Protein AF-A0A1J3H5X9-F1 (afdb_monomer_lite)

InterPro domains:
  IPR028005 N-acetyltransferase ESCO, zinc-finger [PF13878] (3-31)

Radius of gyration: 17.1 Å; chains: 1; bounding box: 38×29×45 Å

Structure (mmCIF, N/CA/C/O backbone):
data_AF-A0A1J3H5X9-F1
#
_entry.id   AF-A0A1J3H5X9-F1
#
loop_
_atom_site.group_PDB
_atom_site.id
_atom_site.type_symbol
_atom_site.label_atom_id
_atom_site.label_alt_id
_atom_site.label_comp_id
_atom_site.label_asym_id
_atom_site.label_entity_id
_atom_site.label_seq_id
_atom_site.pdbx_PDB_ins_code
_atom_site.Cartn_x
_atom_site.Cartn_y
_atom_site.Cartn_z
_atom_site.occupancy
_atom_site.B_iso_or_equiv
_atom_site.auth_seq_id
_atom_site.auth_comp_id
_atom_site.auth_asym_id
_atom_site.auth_atom_id
_atom_site.pdbx_PDB_model_num
ATOM 1 N N . ASP A 1 1 ? 17.678 -1.579 -28.192 1.00 49.09 1 ASP A N 1
ATOM 2 C CA . ASP A 1 1 ? 17.521 -2.958 -27.709 1.00 49.09 1 ASP A CA 1
ATOM 3 C C . ASP A 1 1 ? 16.814 -2.873 -26.363 1.00 49.09 1 ASP A C 1
ATOM 5 O O . ASP A 1 1 ? 17.455 -2.645 -25.348 1.00 49.09 1 ASP A O 1
ATOM 9 N N . PHE A 1 2 ? 15.478 -2.835 -26.375 1.00 59.38 2 PHE A N 1
ATOM 10 C CA . PHE A 1 2 ? 14.665 -2.592 -25.175 1.00 59.38 2 PHE A CA 1
ATOM 11 C C . PHE A 1 2 ? 14.440 -3.912 -24.436 1.00 59.38 2 PHE A C 1
ATOM 13 O O . PHE A 1 2 ? 13.320 -4.414 -24.347 1.00 59.38 2 PHE A O 1
ATOM 20 N N . LEU A 1 3 ? 15.527 -4.528 -23.971 1.00 80.06 3 LEU A N 1
ATOM 21 C CA . LEU A 1 3 ? 15.431 -5.722 -23.141 1.00 80.06 3 LEU A CA 1
ATOM 22 C C . LEU A 1 3 ? 14.899 -5.303 -21.770 1.00 80.06 3 LEU A C 1
ATOM 24 O O . LEU A 1 3 ? 15.653 -4.832 -20.917 1.00 80.06 3 LEU A O 1
ATOM 28 N N . LEU A 1 4 ? 13.589 -5.468 -21.582 1.00 85.56 4 LEU A N 1
ATOM 29 C CA . LEU A 1 4 ? 12.954 -5.366 -20.274 1.00 85.56 4 LEU A CA 1
ATOM 30 C C . LEU A 1 4 ? 13.665 -6.316 -19.302 1.00 85.56 4 LEU A C 1
ATOM 32 O O . LEU A 1 4 ? 13.828 -7.505 -19.587 1.00 85.56 4 LEU A O 1
ATOM 36 N N . ARG A 1 5 ? 14.089 -5.792 -18.154 1.00 88.88 5 ARG A N 1
ATOM 37 C CA . ARG A 1 5 ? 14.651 -6.556 -17.042 1.00 88.88 5 ARG A CA 1
ATOM 38 C C . ARG A 1 5 ? 13.644 -6.647 -15.919 1.00 88.88 5 ARG A C 1
ATOM 40 O O . ARG A 1 5 ? 13.003 -5.664 -15.576 1.00 88.88 5 ARG A O 1
ATOM 47 N N . GLU A 1 6 ? 13.550 -7.828 -15.334 1.00 89.31 6 GLU A N 1
ATOM 48 C CA . GLU A 1 6 ? 12.746 -8.070 -14.145 1.00 89.31 6 GLU A CA 1
ATOM 49 C C . GLU A 1 6 ? 13.587 -7.825 -12.889 1.00 89.31 6 GLU A C 1
ATOM 51 O O . GLU A 1 6 ? 14.717 -8.310 -12.778 1.00 89.31 6 GLU A O 1
ATOM 56 N N . CYS A 1 7 ? 13.053 -7.050 -11.951 1.00 88.50 7 CYS A N 1
ATOM 57 C CA . CYS A 1 7 ? 13.677 -6.839 -10.656 1.00 88.50 7 CYS A CA 1
ATOM 58 C C . CYS A 1 7 ? 13.506 -8.088 -9.781 1.00 88.50 7 CYS A C 1
ATOM 60 O O . CYS A 1 7 ? 12.385 -8.508 -9.513 1.00 88.50 7 CYS A O 1
ATOM 62 N N . ALA A 1 8 ? 14.605 -8.658 -9.286 1.00 86.31 8 ALA A N 1
ATOM 63 C CA . ALA A 1 8 ? 14.571 -9.889 -8.490 1.00 86.31 8 ALA A CA 1
ATOM 64 C C . ALA A 1 8 ? 13.889 -9.733 -7.116 1.00 86.31 8 ALA A C 1
ATOM 66 O O . ALA A 1 8 ? 13.492 -10.726 -6.513 1.00 86.31 8 ALA A O 1
ATOM 67 N N . GLU A 1 9 ? 13.776 -8.504 -6.610 1.00 84.38 9 GLU A N 1
ATOM 68 C CA . GLU A 1 9 ? 13.211 -8.220 -5.285 1.00 84.38 9 GLU A CA 1
ATOM 69 C C . GLU A 1 9 ? 11.720 -7.866 -5.347 1.00 84.38 9 GLU A C 1
ATOM 71 O O . GLU A 1 9 ? 10.944 -8.339 -4.521 1.00 84.38 9 GLU A O 1
ATOM 76 N N . CYS A 1 10 ? 11.308 -7.051 -6.328 1.00 84.62 10 CYS A N 1
ATOM 77 C CA . CYS A 1 10 ? 9.922 -6.587 -6.452 1.00 84.62 10 CYS A CA 1
ATOM 78 C C . CYS A 1 10 ? 9.161 -7.156 -7.661 1.00 84.62 10 CYS A C 1
ATOM 80 O O . CYS A 1 10 ? 7.994 -6.829 -7.840 1.00 84.62 10 CYS A O 1
ATOM 82 N N . GLY A 1 11 ? 9.799 -7.970 -8.509 1.00 83.12 11 GLY A N 1
ATOM 83 C CA . GLY A 1 11 ? 9.169 -8.661 -9.644 1.00 83.12 11 GLY A CA 1
ATOM 84 C C . GLY A 1 11 ? 8.767 -7.772 -10.829 1.00 83.12 11 GLY A C 1
ATOM 85 O O . GLY A 1 11 ? 8.341 -8.283 -11.863 1.00 83.12 11 GLY A O 1
ATOM 86 N N . VAL A 1 12 ? 8.905 -6.447 -10.721 1.00 84.88 12 VAL A N 1
ATOM 87 C CA . VAL A 1 12 ? 8.525 -5.514 -11.792 1.00 84.88 12 VAL A CA 1
ATOM 88 C C . VAL A 1 12 ? 9.518 -5.562 -12.946 1.00 84.88 12 VAL A C 1
ATOM 90 O O . VAL A 1 12 ? 10.735 -5.565 -12.742 1.00 84.88 12 VAL A O 1
ATOM 93 N N . LYS A 1 13 ? 8.985 -5.556 -14.172 1.00 88.69 13 LYS A N 1
ATOM 94 C CA . LYS A 1 13 ? 9.759 -5.417 -15.406 1.00 88.69 13 LYS A CA 1
ATOM 95 C C . LYS A 1 13 ? 9.912 -3.948 -15.774 1.00 88.69 13 LYS A C 1
ATOM 97 O O . LYS A 1 13 ? 8.922 -3.230 -15.801 1.00 88.69 13 LYS A O 1
ATOM 102 N N . TYR A 1 14 ? 11.133 -3.536 -16.084 1.00 89.25 14 TYR A N 1
ATOM 103 C CA . TYR A 1 14 ? 11.465 -2.174 -16.501 1.00 89.25 14 TYR A CA 1
ATOM 104 C C . TYR A 1 14 ? 12.569 -2.189 -17.569 1.00 89.25 14 TYR A C 1
ATOM 106 O O . TYR A 1 14 ? 13.270 -3.188 -17.722 1.00 89.25 14 TYR A O 1
ATOM 114 N N . ALA A 1 15 ? 12.735 -1.109 -18.322 1.00 92.38 15 ALA A N 1
ATOM 115 C CA . ALA A 1 15 ? 13.753 -0.885 -19.335 1.00 92.38 15 ALA A CA 1
ATOM 116 C C . ALA A 1 15 ? 14.954 -0.149 -18.713 1.00 92.38 15 ALA A C 1
ATOM 118 O O . ALA A 1 15 ? 14.886 1.057 -18.473 1.00 92.38 15 ALA A O 1
ATOM 119 N N . PRO A 1 16 ? 16.081 -0.835 -18.451 1.00 87.88 16 PRO A N 1
ATOM 120 C CA . PRO A 1 16 ? 17.274 -0.171 -17.937 1.00 87.88 16 PRO A CA 1
ATOM 121 C C . PRO A 1 16 ? 17.816 0.834 -18.957 1.00 87.88 16 PRO A C 1
ATOM 123 O O . PRO A 1 16 ? 17.908 0.521 -20.147 1.00 87.88 16 PRO A O 1
ATOM 126 N N . GLY A 1 17 ? 18.215 2.013 -18.487 1.00 88.00 17 GLY A N 1
ATOM 127 C CA . GLY A 1 17 ? 18.656 3.127 -19.328 1.00 88.00 17 GLY A CA 1
ATOM 128 C C . GLY A 1 17 ? 17.536 4.024 -19.867 1.00 88.00 17 GLY A C 1
ATOM 129 O 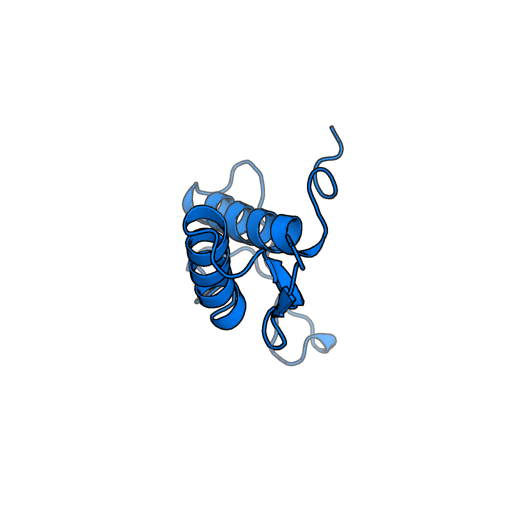O . GLY A 1 17 ? 17.847 5.049 -20.472 1.00 88.00 17 GLY A O 1
ATOM 130 N N . ASP A 1 18 ? 16.261 3.690 -19.640 1.00 91.50 18 ASP A N 1
ATOM 131 C CA . ASP A 1 18 ? 15.160 4.647 -19.769 1.00 91.50 18 ASP A CA 1
ATOM 132 C C . ASP A 1 18 ? 14.965 5.365 -18.427 1.00 91.50 18 ASP A C 1
ATOM 134 O O . ASP A 1 18 ? 14.547 4.760 -17.440 1.00 91.50 18 ASP A O 1
ATOM 138 N N . GLU A 1 19 ? 15.283 6.662 -18.370 1.00 91.88 19 GLU A N 1
ATOM 139 C CA . GLU A 1 19 ? 15.222 7.433 -17.119 1.00 91.88 19 GLU A CA 1
ATOM 140 C C . GLU A 1 19 ? 13.816 7.456 -16.498 1.00 91.88 19 GLU A C 1
ATOM 142 O O . GLU A 1 19 ? 13.672 7.479 -15.271 1.00 91.88 19 GLU A O 1
ATOM 147 N N . SER A 1 20 ? 12.767 7.464 -17.328 1.00 90.56 20 SER A N 1
ATOM 148 C CA . SER A 1 20 ? 11.383 7.492 -16.853 1.00 90.56 20 SER A CA 1
ATOM 149 C C . SER A 1 20 ? 11.016 6.164 -16.202 1.00 90.56 20 SER A C 1
ATOM 151 O O . SER A 1 20 ? 10.410 6.139 -15.121 1.00 90.56 20 SER A O 1
ATOM 153 N N . ASP A 1 21 ? 11.405 5.061 -16.832 1.00 89.56 21 ASP A N 1
ATOM 154 C CA . ASP A 1 21 ? 11.096 3.727 -16.340 1.00 89.56 21 ASP A CA 1
ATOM 155 C C . ASP A 1 21 ? 11.948 3.359 -15.118 1.00 89.56 21 ASP A C 1
ATOM 157 O O . ASP A 1 21 ? 11.431 2.850 -14.125 1.00 89.56 21 ASP A O 1
ATOM 161 N N . GLU A 1 22 ? 13.230 3.739 -15.097 1.00 90.88 22 GLU A N 1
ATOM 162 C CA . GLU A 1 22 ? 14.094 3.565 -13.923 1.00 90.88 22 GLU A CA 1
ATOM 163 C C . GLU A 1 22 ? 13.566 4.326 -12.701 1.00 90.88 22 GLU A C 1
ATOM 165 O O . GLU A 1 22 ? 13.536 3.788 -11.588 1.00 90.88 22 GLU A O 1
ATOM 170 N N . LYS A 1 23 ? 13.096 5.562 -12.893 1.00 91.31 23 LYS A N 1
ATOM 171 C CA . LYS A 1 23 ? 12.491 6.365 -11.822 1.00 91.31 23 LYS A CA 1
ATOM 172 C C . LYS A 1 23 ? 11.182 5.760 -11.312 1.00 91.31 23 LYS A C 1
ATOM 174 O O . LYS A 1 23 ? 10.909 5.800 -10.104 1.00 91.31 23 LYS A O 1
ATOM 179 N N . SER A 1 24 ? 10.383 5.205 -12.217 1.00 87.56 24 SER A N 1
ATOM 180 C CA . SER A 1 24 ? 9.133 4.518 -11.885 1.00 87.56 24 SER A CA 1
ATOM 181 C C . SER A 1 24 ? 9.418 3.244 -11.090 1.00 87.56 24 SER A C 1
ATOM 183 O O . SER A 1 24 ? 8.882 3.078 -9.991 1.00 87.56 24 SER A O 1
ATOM 185 N N . HIS A 1 25 ? 10.364 2.424 -11.559 1.00 89.62 25 HIS A N 1
ATOM 186 C CA . HIS A 1 25 ? 10.853 1.239 -10.860 1.00 89.62 25 HIS A CA 1
ATOM 187 C C . HIS A 1 25 ? 11.380 1.573 -9.459 1.00 89.62 25 HIS A C 1
ATOM 189 O O . HIS A 1 25 ? 10.938 0.953 -8.498 1.00 89.62 25 HIS A O 1
ATOM 195 N N . GLN A 1 26 ? 12.255 2.573 -9.295 1.00 88.69 26 GLN A N 1
ATOM 196 C CA . GLN A 1 26 ? 12.788 2.948 -7.975 1.00 88.69 26 GLN A CA 1
ATOM 197 C C . GLN A 1 26 ? 11.687 3.370 -6.997 1.00 88.69 26 GLN A C 1
ATOM 199 O O . GLN A 1 26 ? 11.704 2.991 -5.822 1.00 88.69 26 GLN A O 1
ATOM 204 N N . SER A 1 27 ? 10.720 4.153 -7.480 1.00 85.50 27 SER A N 1
ATOM 205 C CA . SER A 1 27 ? 9.597 4.621 -6.665 1.00 85.50 27 SER A CA 1
ATOM 206 C C . SER A 1 27 ? 8.711 3.457 -6.223 1.00 85.50 27 SER A C 1
ATOM 208 O O . SER A 1 27 ? 8.353 3.369 -5.046 1.00 85.50 27 SER A O 1
ATOM 210 N N . PHE A 1 28 ? 8.395 2.543 -7.144 1.00 84.06 28 PHE A N 1
ATOM 211 C CA . PHE A 1 28 ? 7.631 1.338 -6.839 1.00 84.06 28 PHE A CA 1
ATOM 212 C C . PHE A 1 28 ? 8.391 0.419 -5.887 1.00 84.06 28 PHE A C 1
ATOM 214 O O . PHE A 1 28 ? 7.859 0.064 -4.843 1.00 84.06 28 PHE A O 1
ATOM 221 N N . HIS A 1 29 ? 9.646 0.098 -6.197 1.00 87.38 29 HIS A N 1
ATOM 222 C CA . HIS A 1 29 ? 10.491 -0.794 -5.413 1.00 87.38 29 HIS A CA 1
ATOM 223 C C . HIS A 1 29 ? 10.574 -0.341 -3.951 1.00 87.38 29 HIS A C 1
ATOM 225 O O . HIS A 1 29 ? 10.367 -1.137 -3.037 1.00 87.38 29 HIS A O 1
ATOM 231 N N . LYS A 1 30 ? 10.775 0.963 -3.712 1.00 83.62 30 LYS A N 1
ATOM 232 C CA . LYS A 1 30 ? 10.753 1.517 -2.355 1.00 83.62 30 LYS A CA 1
ATOM 233 C C . LYS A 1 30 ? 9.411 1.269 -1.660 1.00 83.62 30 LYS A C 1
ATOM 235 O O . LYS A 1 30 ? 9.412 0.855 -0.507 1.00 83.62 30 LYS A O 1
ATOM 240 N N . ASN A 1 31 ? 8.287 1.528 -2.323 1.00 77.06 31 ASN A N 1
ATOM 241 C CA . ASN A 1 31 ? 6.962 1.363 -1.718 1.00 77.06 31 ASN A CA 1
ATOM 242 C C . ASN A 1 31 ? 6.613 -0.113 -1.481 1.00 77.06 31 ASN A C 1
ATOM 244 O O . ASN A 1 31 ? 6.109 -0.452 -0.415 1.00 77.06 31 ASN A O 1
ATOM 248 N N . TYR A 1 32 ? 6.930 -0.981 -2.439 1.00 79.56 32 TYR A N 1
ATOM 249 C CA . TYR A 1 32 ? 6.704 -2.421 -2.372 1.00 79.56 32 TYR A CA 1
ATOM 250 C C . TYR A 1 32 ? 7.478 -3.050 -1.210 1.00 79.56 32 TYR A C 1
ATOM 252 O O . TYR A 1 32 ? 6.893 -3.714 -0.359 1.00 79.56 32 TYR A O 1
ATOM 260 N N . MET A 1 33 ? 8.775 -2.743 -1.089 1.00 80.75 33 MET A N 1
ATOM 261 C CA . MET A 1 33 ? 9.617 -3.317 -0.035 1.00 80.75 33 MET A CA 1
ATOM 262 C C . MET A 1 33 ? 9.244 -2.862 1.380 1.00 80.75 33 MET A C 1
ATOM 264 O O . MET A 1 33 ? 9.471 -3.594 2.341 1.00 80.75 33 MET A O 1
ATOM 268 N N . HIS A 1 34 ? 8.668 -1.666 1.534 1.00 80.62 34 HIS A N 1
ATOM 269 C CA . HIS A 1 34 ? 8.174 -1.198 2.834 1.00 80.62 34 HIS A CA 1
ATOM 270 C C . HIS A 1 34 ? 6.773 -1.734 3.169 1.00 80.62 34 HIS A C 1
ATOM 272 O O . HIS A 1 34 ? 6.333 -1.605 4.316 1.00 80.62 34 HIS A O 1
ATOM 278 N N . GLY A 1 35 ? 6.075 -2.323 2.192 1.00 83.44 35 GLY A N 1
ATOM 279 C CA . GLY A 1 35 ? 4.677 -2.706 2.308 1.00 83.44 35 GLY A CA 1
ATOM 280 C C . GLY A 1 35 ? 3.777 -1.514 2.639 1.00 83.44 35 GLY A C 1
ATOM 281 O O . GLY A 1 35 ? 4.122 -0.347 2.437 1.00 83.44 35 GLY A O 1
ATOM 282 N N . ILE A 1 36 ? 2.598 -1.808 3.183 1.00 87.00 36 ILE A N 1
ATOM 283 C CA . ILE A 1 36 ? 1.638 -0.782 3.598 1.00 87.00 36 ILE A CA 1
ATOM 284 C C . ILE A 1 36 ? 1.693 -0.663 5.116 1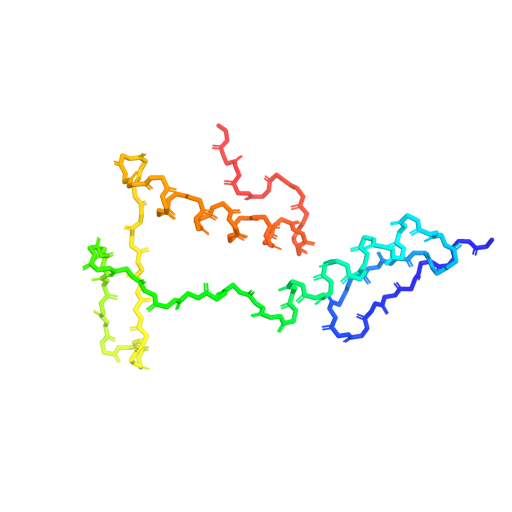.00 87.00 36 ILE A C 1
ATOM 286 O O . ILE A 1 36 ? 1.068 -1.459 5.824 1.00 87.00 36 ILE A O 1
ATOM 290 N N . PRO A 1 37 ? 2.419 0.329 5.662 1.00 88.50 37 PRO A N 1
ATOM 291 C CA . PRO A 1 37 ? 2.496 0.495 7.099 1.00 88.50 37 PRO A CA 1
ATOM 292 C C . PRO A 1 37 ? 1.108 0.820 7.654 1.00 88.50 37 PRO A C 1
ATOM 294 O O . PRO A 1 37 ? 0.453 1.791 7.254 1.00 88.50 37 PRO A O 1
ATOM 297 N N . PHE A 1 38 ? 0.674 0.013 8.618 1.00 91.50 38 PHE A N 1
ATOM 298 C CA . PHE A 1 38 ? -0.606 0.173 9.289 1.00 91.50 38 PHE A CA 1
ATOM 299 C C . PHE A 1 38 ? -0.438 -0.008 10.798 1.00 91.50 38 PHE A C 1
ATOM 301 O O . PHE A 1 38 ? -0.304 -1.116 11.307 1.00 91.50 38 PHE A O 1
ATOM 308 N N . LYS A 1 39 ? -0.435 1.116 11.524 1.00 90.00 39 LYS A N 1
ATOM 309 C CA . LYS A 1 39 ? -0.305 1.136 12.992 1.00 90.00 39 LYS A CA 1
ATOM 310 C C . LYS A 1 39 ? -1.636 0.894 13.721 1.00 90.00 39 LYS A C 1
ATOM 312 O O . LYS A 1 39 ? -1.633 0.755 14.939 1.00 90.00 39 LYS A O 1
ATOM 317 N N . GLY A 1 40 ? -2.752 0.829 12.990 1.00 91.31 40 GLY A N 1
ATOM 318 C CA . GLY A 1 40 ? -4.108 0.797 13.543 1.00 91.31 40 GLY A CA 1
ATOM 319 C C . GLY A 1 40 ? -4.737 2.182 13.693 1.00 91.31 40 GLY A C 1
ATOM 320 O O . GLY A 1 40 ? -4.057 3.207 13.586 1.00 91.31 40 GLY A O 1
ATOM 321 N N . TRP A 1 41 ? -6.044 2.201 13.956 1.00 93.69 41 TRP A N 1
ATOM 322 C CA . TRP A 1 41 ? -6.799 3.420 14.264 1.00 93.69 41 TRP A CA 1
ATOM 323 C C . TRP A 1 41 ? -7.456 3.328 15.638 1.00 93.69 41 TRP A C 1
ATOM 325 O O . TRP A 1 41 ? -7.798 2.244 16.095 1.00 93.69 41 TRP A O 1
ATOM 335 N N . GLN A 1 42 ? -7.677 4.478 16.284 1.00 87.31 42 GLN A N 1
ATOM 336 C CA . GLN A 1 42 ? -8.367 4.519 17.580 1.00 87.31 42 GLN A CA 1
ATOM 337 C C . GLN A 1 42 ? -9.822 4.030 17.485 1.00 87.31 42 GLN A C 1
ATOM 339 O O . GLN A 1 42 ? -10.293 3.361 18.393 1.00 87.31 42 GLN A O 1
ATOM 344 N N . ASN A 1 43 ? -10.509 4.324 16.376 1.00 87.75 43 ASN A N 1
ATOM 345 C CA . ASN A 1 43 ? -11.901 3.931 16.127 1.00 87.75 43 ASN A CA 1
ATOM 346 C C . ASN A 1 43 ? -11.993 2.908 14.985 1.00 87.75 43 ASN A C 1
ATOM 348 O O . ASN A 1 43 ? -12.794 3.058 14.061 1.00 87.75 43 ASN A O 1
ATOM 352 N N . GLU A 1 44 ? -11.117 1.902 14.987 1.00 91.94 44 GLU A N 1
ATOM 353 C CA . GLU A 1 44 ? -11.175 0.841 13.982 1.00 91.94 44 GLU A CA 1
ATOM 354 C C . GLU A 1 44 ? -12.326 -0.138 14.246 1.00 91.94 44 GLU A C 1
ATOM 356 O O . GLU A 1 44 ? -12.580 -0.560 15.374 1.00 91.94 44 GLU A O 1
ATOM 361 N N . ARG A 1 45 ? -12.999 -0.554 13.171 1.00 94.12 45 ARG A N 1
ATOM 362 C CA . ARG A 1 45 ? -13.989 -1.634 13.200 1.00 94.12 45 ARG A CA 1
ATOM 363 C C . ARG A 1 45 ? -13.271 -2.957 12.920 1.00 94.12 45 ARG A C 1
ATOM 365 O O . ARG A 1 45 ? -13.252 -3.422 11.781 1.00 94.12 45 ARG A O 1
ATOM 372 N N . ALA A 1 46 ? -12.609 -3.505 13.939 1.00 91.94 46 ALA A N 1
ATOM 373 C CA . ALA A 1 46 ? -11.771 -4.697 13.819 1.00 91.94 46 ALA A CA 1
ATOM 374 C C . ALA A 1 46 ? -12.450 -5.975 14.337 1.00 91.94 46 ALA A C 1
ATOM 376 O O . ALA A 1 46 ? -13.063 -5.992 15.401 1.00 91.94 46 ALA A O 1
ATOM 377 N N . PHE A 1 47 ? -12.263 -7.065 13.600 1.00 90.50 47 PHE A N 1
ATOM 378 C CA . PHE A 1 47 ? -12.688 -8.414 13.940 1.00 90.50 47 PHE A CA 1
ATOM 379 C C . PHE A 1 47 ? -11.459 -9.265 14.249 1.00 90.50 47 PHE A C 1
ATOM 381 O O . PHE A 1 47 ? -10.541 -9.382 13.432 1.00 90.50 47 PHE A O 1
ATOM 388 N N . THR A 1 48 ? -11.442 -9.872 15.431 1.00 88.81 48 THR A N 1
ATOM 389 C CA . THR A 1 48 ? -10.418 -10.834 15.842 1.00 88.81 48 THR A CA 1
ATOM 390 C C . THR A 1 48 ? -11.011 -12.238 15.843 1.00 88.81 48 THR A C 1
ATOM 392 O O . THR A 1 48 ? -12.195 -12.437 16.105 1.00 88.81 48 THR A O 1
ATOM 395 N N . SER A 1 49 ? -10.188 -13.232 15.520 1.00 85.75 49 SER A N 1
ATOM 396 C CA . SER A 1 49 ? -10.563 -14.645 15.583 1.00 85.75 49 SER A CA 1
ATOM 397 C C . SER A 1 49 ? -9.395 -15.439 16.161 1.00 85.75 49 SER A C 1
ATOM 399 O O . SER A 1 49 ? -8.246 -15.122 15.838 1.00 85.75 49 SER A O 1
ATOM 401 N N . PRO A 1 50 ? -9.641 -16.483 16.975 1.00 81.75 50 PRO A N 1
ATOM 402 C CA . PRO A 1 50 ? -8.584 -17.370 17.459 1.00 81.75 50 PRO A CA 1
ATOM 403 C C . PRO A 1 50 ? -7.733 -17.968 16.328 1.00 81.75 50 PRO A C 1
ATOM 405 O O . PRO A 1 50 ? -6.543 -18.197 16.515 1.00 81.75 50 PRO A O 1
ATOM 408 N N . LEU A 1 51 ? -8.319 -18.149 15.137 1.00 86.00 51 LEU A N 1
ATOM 409 C CA . LEU A 1 51 ? -7.630 -18.667 13.948 1.00 86.00 51 LEU A CA 1
ATOM 410 C C . LEU A 1 51 ? -6.634 -17.671 13.338 1.00 86.00 51 LEU A C 1
ATOM 412 O O . LEU A 1 51 ? -5.743 -18.065 12.594 1.00 86.00 51 LEU A O 1
ATOM 416 N N . LEU A 1 52 ? -6.777 -16.379 13.641 1.00 81.88 52 LEU A N 1
ATOM 417 C CA . LEU A 1 52 ? -5.964 -15.319 13.050 1.00 81.88 52 LEU A CA 1
ATOM 418 C C . LEU A 1 52 ? -4.626 -15.109 13.774 1.00 81.88 52 LEU A C 1
ATOM 420 O O . LEU A 1 52 ? -3.888 -14.216 13.384 1.00 81.88 52 LEU A O 1
ATOM 424 N N . ASN A 1 53 ? -4.276 -15.906 14.795 1.00 79.56 53 ASN A N 1
ATOM 425 C CA . ASN A 1 53 ? -2.960 -15.870 15.457 1.00 79.56 53 ASN A CA 1
ATOM 426 C C . ASN A 1 53 ? -2.472 -14.444 15.802 1.00 79.56 53 ASN A C 1
ATOM 428 O O . ASN A 1 53 ? -1.378 -14.044 15.416 1.00 79.56 53 ASN A O 1
ATOM 432 N N . LYS A 1 54 ? -3.281 -13.676 16.549 1.00 82.12 54 LYS A N 1
ATOM 433 C CA . LYS A 1 54 ? -3.052 -12.253 16.911 1.00 82.12 54 LYS A CA 1
ATOM 434 C C . LYS A 1 54 ? -3.213 -11.237 15.768 1.00 82.12 54 LYS A C 1
ATOM 436 O O . LYS A 1 54 ? -3.053 -10.042 16.011 1.00 82.12 54 LYS A O 1
ATOM 441 N N . ASN A 1 55 ? -3.595 -11.670 14.569 1.00 89.38 55 ASN A N 1
ATOM 442 C CA . ASN A 1 55 ? -4.020 -10.777 13.494 1.00 89.38 55 ASN A CA 1
ATOM 443 C C . ASN A 1 55 ? -5.494 -10.383 13.654 1.00 89.38 55 ASN A C 1
ATOM 445 O O . ASN A 1 55 ? -6.242 -10.948 14.459 1.00 89.38 55 ASN A O 1
ATOM 449 N N . ARG A 1 56 ? -5.914 -9.395 12.863 1.00 93.06 56 ARG A N 1
ATOM 450 C CA . ARG A 1 56 ? -7.289 -8.896 12.830 1.00 93.06 56 ARG A CA 1
ATOM 451 C C . ARG A 1 56 ? -7.680 -8.478 11.421 1.00 93.06 56 ARG A C 1
ATOM 453 O O . ARG A 1 56 ? -6.823 -8.079 10.638 1.00 93.06 56 ARG A O 1
ATOM 460 N N . VAL A 1 57 ? -8.973 -8.535 11.135 1.00 93.06 57 VAL A N 1
ATOM 461 C CA . VAL A 1 57 ? -9.569 -8.012 9.900 1.00 93.06 57 VAL A CA 1
ATOM 462 C C . VAL A 1 57 ? -10.247 -6.691 10.228 1.00 93.06 57 VAL A C 1
ATOM 464 O O . VAL A 1 57 ? -11.012 -6.625 11.184 1.00 93.06 57 VAL A O 1
ATOM 467 N N . VAL A 1 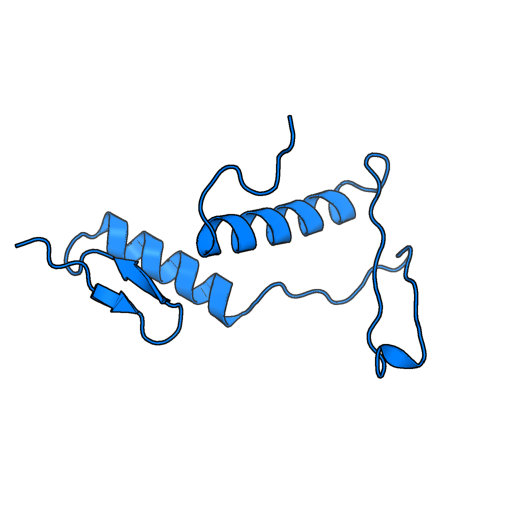58 ? -9.983 -5.639 9.459 1.00 94.50 58 VAL A N 1
ATOM 468 C CA . VAL A 1 58 ? -10.607 -4.323 9.661 1.00 94.50 58 VAL A CA 1
ATOM 469 C C . VAL A 1 58 ? -11.626 -4.075 8.554 1.00 94.50 58 VAL A C 1
ATOM 471 O O . VAL A 1 58 ? -11.287 -4.167 7.378 1.00 94.50 58 VAL A O 1
ATOM 474 N N . LEU A 1 59 ? -12.866 -3.752 8.926 1.00 94.50 59 LEU A N 1
ATOM 475 C CA . LEU A 1 59 ? -13.932 -3.407 7.985 1.00 94.50 59 LEU A CA 1
ATOM 476 C C . LEU A 1 59 ? -14.024 -1.892 7.815 1.00 94.50 59 LEU A C 1
ATOM 478 O O . LEU A 1 59 ? -14.328 -1.177 8.772 1.00 94.50 59 LEU A O 1
ATOM 482 N N . VAL A 1 60 ? -13.850 -1.427 6.582 1.00 94.94 60 VAL A N 1
ATOM 483 C CA . VAL A 1 60 ? -14.029 -0.026 6.186 1.00 94.94 60 VAL A CA 1
ATOM 484 C C . VAL A 1 60 ? -15.286 0.096 5.323 1.00 94.94 60 VAL A C 1
ATOM 486 O O . VAL A 1 60 ? -15.488 -0.700 4.411 1.00 94.94 60 VAL A O 1
ATOM 489 N N . LEU A 1 61 ? -16.134 1.077 5.626 1.00 93.88 61 LEU A N 1
ATOM 490 C CA . LEU A 1 61 ? -17.352 1.416 4.884 1.00 93.88 61 LEU A CA 1
ATOM 491 C C . LEU A 1 61 ? -17.187 2.758 4.159 1.00 93.88 61 LEU A C 1
ATOM 493 O O . LEU A 1 61 ? -16.370 3.593 4.546 1.00 93.88 61 LEU A O 1
ATOM 497 N N . GLU A 1 62 ? -18.017 3.011 3.147 1.00 91.88 62 GLU A N 1
ATOM 498 C CA . GLU A 1 62 ? -17.964 4.239 2.334 1.00 91.88 62 GLU A CA 1
ATOM 499 C C . GLU A 1 62 ? -18.167 5.532 3.137 1.00 91.88 62 GLU A C 1
ATOM 501 O O . GLU A 1 62 ? -17.637 6.584 2.773 1.00 91.88 62 GLU A O 1
ATOM 506 N N . ASN A 1 63 ? -18.896 5.443 4.252 1.00 93.12 63 ASN A N 1
ATOM 507 C CA . ASN A 1 63 ? -19.186 6.563 5.148 1.00 93.12 63 ASN A CA 1
ATOM 508 C C . ASN A 1 63 ? -18.140 6.737 6.263 1.00 93.12 63 ASN A C 1
ATOM 510 O O . ASN A 1 63 ? -18.279 7.637 7.092 1.00 93.12 63 ASN A O 1
ATOM 514 N N . ASP A 1 64 ? -17.110 5.884 6.318 1.00 93.56 64 ASP A N 1
ATOM 515 C CA . ASP A 1 64 ? -16.036 6.026 7.299 1.00 93.56 64 ASP A CA 1
ATOM 516 C C . ASP A 1 64 ? -15.134 7.234 6.965 1.00 93.56 64 ASP A C 1
ATOM 518 O O . ASP A 1 64 ? -15.205 7.850 5.896 1.00 93.56 64 ASP A O 1
ATOM 522 N N . SER A 1 65 ? -14.262 7.595 7.912 1.00 93.88 65 SER A N 1
ATOM 523 C CA . SER A 1 65 ? -13.410 8.780 7.789 1.00 93.88 65 SER A CA 1
ATOM 524 C C . SER A 1 65 ? -12.556 8.770 6.505 1.00 93.88 65 SER A C 1
ATOM 526 O O . SER A 1 65 ? -12.143 7.704 6.034 1.00 93.88 65 SER A O 1
ATOM 528 N N . PRO A 1 66 ? -12.196 9.948 5.954 1.00 93.88 66 PRO A N 1
ATOM 529 C CA . PRO A 1 66 ? -11.270 10.028 4.825 1.00 93.88 66 PRO A CA 1
ATOM 530 C C . PRO A 1 66 ? -9.952 9.288 5.081 1.00 93.88 66 PRO A C 1
ATOM 532 O O . PRO A 1 66 ? -9.437 8.639 4.182 1.00 93.88 66 PRO A O 1
ATOM 535 N N . ALA A 1 67 ? -9.443 9.304 6.318 1.00 92.31 67 ALA A N 1
ATOM 536 C CA . ALA A 1 67 ? -8.230 8.577 6.685 1.00 92.31 67 ALA A CA 1
ATOM 537 C C . ALA A 1 67 ? -8.369 7.054 6.501 1.00 92.31 67 ALA A C 1
ATOM 539 O O . ALA A 1 67 ? -7.424 6.407 6.049 1.00 92.31 67 ALA A O 1
ATOM 540 N N . HIS A 1 68 ? -9.540 6.486 6.812 1.00 93.94 68 HIS A N 1
ATOM 541 C CA . HIS A 1 68 ? -9.787 5.055 6.627 1.00 93.94 68 HIS A CA 1
ATOM 542 C C . HIS A 1 68 ? -9.862 4.696 5.143 1.00 93.94 68 HIS A C 1
ATOM 544 O O . HIS A 1 68 ? -9.192 3.769 4.692 1.00 93.94 68 HIS A O 1
ATOM 550 N N . ARG A 1 69 ? -10.624 5.478 4.372 1.00 94.31 69 ARG A N 1
ATOM 551 C CA . ARG A 1 69 ? -10.806 5.258 2.930 1.00 94.31 69 ARG A CA 1
ATOM 552 C C . ARG A 1 69 ? -9.504 5.444 2.151 1.00 94.31 69 ARG A C 1
ATOM 554 O O . ARG A 1 69 ? -9.177 4.619 1.308 1.00 94.31 69 ARG A O 1
ATOM 561 N N . ASN A 1 70 ? -8.701 6.450 2.496 1.00 93.94 70 ASN A N 1
ATOM 562 C CA . ASN A 1 70 ? -7.397 6.677 1.869 1.00 93.94 70 ASN A CA 1
ATOM 563 C C . ASN A 1 70 ? -6.441 5.495 2.073 1.00 93.94 70 ASN A C 1
ATOM 565 O O . ASN A 1 70 ? -5.730 5.123 1.146 1.00 93.94 70 ASN A O 1
ATOM 569 N N . LYS A 1 71 ? -6.454 4.857 3.251 1.00 94.44 71 LYS A N 1
ATOM 570 C CA . LYS A 1 71 ? -5.644 3.655 3.488 1.00 94.44 71 LYS A CA 1
ATOM 571 C C . LYS A 1 71 ? -6.103 2.477 2.625 1.00 94.44 71 LYS A C 1
ATOM 573 O O . LYS A 1 71 ? -5.256 1.740 2.139 1.00 94.44 71 LYS A O 1
ATOM 578 N N . VAL A 1 72 ? -7.410 2.319 2.394 1.00 93.38 72 VAL A N 1
ATOM 579 C CA . VAL A 1 72 ? -7.922 1.314 1.444 1.00 93.38 72 VAL A CA 1
ATOM 580 C C . VAL A 1 72 ? -7.424 1.619 0.031 1.00 93.38 72 VAL A C 1
ATOM 582 O O . VAL A 1 72 ? -6.923 0.717 -0.626 1.00 93.38 72 VAL A O 1
ATOM 585 N N . HIS A 1 73 ? -7.454 2.880 -0.411 1.00 91.31 73 HIS A N 1
ATOM 586 C CA . HIS A 1 73 ? -6.902 3.264 -1.716 1.00 91.31 73 HIS A CA 1
ATOM 587 C C . HIS A 1 73 ? -5.398 2.978 -1.855 1.00 91.31 73 HIS A C 1
ATOM 589 O O . HIS A 1 73 ? -4.962 2.576 -2.930 1.00 91.31 73 HIS A O 1
ATOM 595 N N . GLU A 1 74 ? -4.600 3.137 -0.793 1.00 90.56 74 GLU A N 1
ATOM 596 C CA . GLU A 1 74 ? -3.187 2.721 -0.802 1.00 90.56 74 GLU A CA 1
ATOM 597 C C . GLU A 1 74 ? -3.037 1.211 -1.046 1.00 90.56 74 GLU A C 1
ATOM 599 O O . GLU A 1 74 ? -2.176 0.807 -1.827 1.00 90.56 74 GLU A O 1
ATOM 604 N N . VAL A 1 75 ? -3.891 0.393 -0.415 1.00 90.12 75 VAL A N 1
ATOM 605 C CA . VAL A 1 75 ? -3.933 -1.066 -0.623 1.00 90.12 75 VAL A CA 1
ATOM 606 C C . VAL A 1 75 ? -4.307 -1.399 -2.055 1.00 90.12 75 VAL A C 1
ATOM 608 O O . VAL A 1 75 ? -3.559 -2.112 -2.714 1.00 90.12 75 VAL A O 1
ATOM 611 N N . VAL A 1 76 ? -5.400 -0.826 -2.556 1.00 88.50 76 VAL A N 1
ATOM 612 C CA . VAL A 1 76 ? -5.858 -1.010 -3.940 1.00 88.50 76 VAL A CA 1
ATOM 613 C C . VAL A 1 76 ? -4.741 -0.691 -4.933 1.00 88.50 76 VAL A C 1
ATOM 615 O O . VAL A 1 76 ? -4.420 -1.520 -5.775 1.00 88.50 76 VAL A O 1
ATOM 618 N N . LYS A 1 77 ? -4.078 0.458 -4.771 1.00 84.06 77 LYS A N 1
ATOM 619 C CA . LYS A 1 77 ? -3.029 0.916 -5.686 1.00 84.06 77 LYS A CA 1
ATOM 620 C C . LYS A 1 77 ? -1.804 -0.000 -5.719 1.00 84.06 77 LYS A C 1
ATOM 622 O O . LYS A 1 77 ? -1.231 -0.214 -6.783 1.00 84.06 77 LYS A O 1
ATOM 627 N N . MET A 1 78 ? -1.362 -0.511 -4.567 1.00 82.75 78 MET A N 1
ATOM 628 C CA . MET A 1 78 ? -0.255 -1.482 -4.525 1.00 82.75 78 MET A CA 1
ATOM 629 C C . MET A 1 78 ? -0.628 -2.755 -5.280 1.00 82.75 78 MET A C 1
ATOM 631 O O . MET A 1 78 ? 0.166 -3.320 -6.019 1.00 82.75 78 MET A O 1
ATOM 635 N N . MET A 1 79 ? -1.870 -3.163 -5.106 1.00 84.06 79 MET A N 1
ATOM 636 C CA . MET A 1 79 ? -2.373 -4.444 -5.541 1.00 84.06 79 MET A CA 1
ATOM 637 C C . MET A 1 79 ? -2.700 -4.387 -7.065 1.00 84.06 79 MET A C 1
ATOM 639 O O . MET A 1 79 ? -2.449 -5.351 -7.780 1.00 84.06 79 MET A O 1
ATOM 643 N N . GLU A 1 80 ? -3.080 -3.216 -7.606 1.00 82.56 80 GLU A N 1
ATOM 644 C CA . GLU A 1 80 ? -3.093 -2.883 -9.052 1.00 82.56 80 GLU A CA 1
ATOM 645 C C . GLU A 1 80 ? -1.710 -2.872 -9.693 1.00 82.56 80 GLU A C 1
ATOM 647 O O . GLU A 1 80 ? -1.540 -3.345 -10.813 1.00 82.56 80 GLU A O 1
ATOM 652 N N . ALA A 1 81 ? -0.694 -2.389 -8.987 1.00 75.62 81 ALA A N 1
ATOM 653 C CA . ALA A 1 81 ? 0.662 -2.441 -9.514 1.00 75.62 81 ALA A CA 1
ATOM 654 C C . ALA A 1 81 ? 1.209 -3.882 -9.610 1.00 75.62 81 ALA A C 1
ATOM 656 O O . ALA A 1 81 ? 2.051 -4.150 -10.464 1.00 75.62 81 ALA A O 1
ATOM 657 N N . GLU A 1 82 ? 0.726 -4.809 -8.776 1.00 73.56 82 GLU A N 1
ATOM 658 C CA . GLU A 1 82 ? 1.102 -6.230 -8.830 1.00 73.56 82 GLU A CA 1
ATOM 659 C C . GLU A 1 82 ? 0.294 -7.035 -9.858 1.00 73.56 82 GLU A C 1
ATOM 661 O O . GLU A 1 82 ? 0.856 -7.873 -10.565 1.00 73.56 82 GLU A O 1
ATOM 666 N N . LEU A 1 83 ? -1.022 -6.813 -9.928 1.00 77.38 83 LEU A N 1
ATOM 667 C CA . LEU A 1 83 ? -1.946 -7.658 -10.695 1.00 77.38 83 LEU A CA 1
ATOM 668 C C . LEU A 1 83 ? -2.375 -7.053 -12.044 1.00 77.38 83 LEU A C 1
ATOM 670 O O . LEU A 1 83 ? -2.944 -7.770 -12.867 1.00 77.38 83 LEU A O 1
ATOM 674 N N . GLY A 1 84 ? -2.085 -5.771 -12.293 1.00 70.69 84 GLY A N 1
ATOM 675 C CA . GLY A 1 84 ? -2.570 -5.000 -13.444 1.00 70.69 84 GLY A CA 1
ATOM 676 C C . GLY A 1 84 ? -3.738 -4.071 -13.088 1.00 70.69 84 GLY A C 1
ATOM 677 O O . GLY A 1 84 ? -4.195 -4.046 -11.952 1.00 70.69 84 GLY A O 1
ATOM 678 N N . GLU A 1 85 ? -4.226 -3.277 -14.043 1.00 64.50 85 GLU A N 1
ATOM 679 C CA . GLU A 1 85 ? -5.395 -2.398 -13.847 1.00 64.50 85 GLU A CA 1
ATOM 680 C C . GLU A 1 85 ? -6.726 -3.197 -13.905 1.00 64.50 85 GLU A C 1
ATOM 682 O O . GLU A 1 85 ? -6.758 -4.334 -14.373 1.00 64.50 85 GLU A O 1
ATOM 687 N N . ASP A 1 86 ? -7.828 -2.617 -13.410 1.00 61.19 86 ASP A N 1
ATOM 688 C CA . ASP A 1 86 ? -9.219 -3.122 -13.523 1.00 61.19 86 ASP A CA 1
ATOM 689 C C . ASP A 1 86 ? -9.623 -4.402 -12.754 1.00 61.19 86 ASP A C 1
ATOM 691 O O . ASP A 1 86 ? -10.746 -4.885 -12.902 1.00 61.19 86 ASP A O 1
ATOM 695 N N . TRP A 1 87 ? -8.791 -4.951 -11.869 1.00 61.78 87 TRP A N 1
ATOM 696 C CA . TRP A 1 87 ? -9.131 -6.188 -11.137 1.00 61.78 87 TRP A CA 1
ATOM 697 C C . TRP A 1 87 ? -9.988 -5.983 -9.869 1.00 61.78 87 TRP A C 1
ATOM 699 O O . TRP A 1 87 ? -10.612 -6.944 -9.417 1.00 61.78 87 TRP A O 1
ATOM 709 N N . ILE A 1 88 ? -10.063 -4.774 -9.285 1.00 57.97 88 ILE A N 1
ATOM 710 C CA . ILE A 1 88 ? -10.877 -4.525 -8.063 1.00 57.97 88 ILE A CA 1
ATOM 711 C C . ILE A 1 88 ? -12.229 -3.888 -8.357 1.00 57.97 88 ILE A C 1
ATOM 713 O O . ILE A 1 88 ? -13.169 -4.022 -7.572 1.00 57.97 88 ILE A O 1
ATOM 717 N N . ILE A 1 89 ? -12.360 -3.170 -9.464 1.00 50.81 89 ILE A N 1
ATOM 718 C CA . ILE A 1 89 ? -13.538 -2.341 -9.690 1.00 50.81 89 ILE A CA 1
ATOM 719 C C . ILE A 1 89 ? -14.559 -3.146 -10.494 1.00 50.81 89 ILE A C 1
ATOM 721 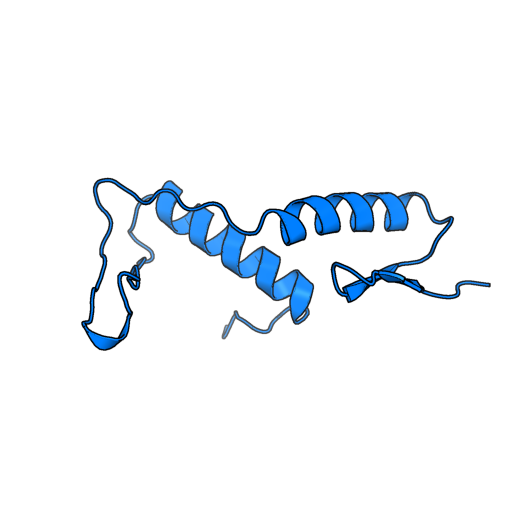O O . ILE A 1 89 ? -14.631 -3.049 -11.716 1.00 50.81 89 ILE A O 1
ATOM 725 N N . HIS A 1 90 ? -15.391 -3.934 -9.808 1.00 47.97 90 HIS A N 1
ATOM 726 C CA . HIS A 1 90 ? -16.687 -4.278 -10.386 1.00 47.97 90 HIS A CA 1
ATOM 727 C C . HIS A 1 90 ? -17.511 -2.992 -10.456 1.00 47.97 90 HIS A C 1
ATOM 729 O O . HIS A 1 90 ? -18.003 -2.495 -9.444 1.00 47.97 90 HIS A O 1
ATOM 735 N N . LYS A 1 91 ? -17.554 -2.425 -11.659 1.00 42.38 91 LYS A N 1
ATOM 736 C CA . LYS A 1 91 ? -18.372 -1.271 -12.018 1.00 42.38 91 LYS A CA 1
ATOM 737 C C . LYS A 1 91 ? -19.859 -1.604 -11.965 1.00 42.38 91 LYS A C 1
ATOM 739 O O . LYS A 1 91 ? -20.214 -2.736 -12.368 1.00 42.38 91 LYS A O 1
#

Sequence (91 aa):
DFLLRECAECGVKYAPGDESDEKSHQSFHKNYMHGIPFKGWQNERAFTSPLLNKNRVVLVLENDSPAHRNKVHEVVKMMEAELGEDWIIHK

pLDDT: mean 84.56, std 11.26, range [42.38, 94.94]

Secondary structure (DSSP, 8-state):
----EE-TTT--EE-TT-HHHHHHHHHHHHHHHH-------TT--EEE-GGGTT-EEE---TTS-HHHHHHHHHHHHHHHHHH-SSSS---

Foldseek 3Di:
DQPFDADPQQRDTFGPPPPVRVVVCVVLSVDRVVDQDDPDDPPWPWDDDPVQVPDIDTDDDPPDDPVRVVSVVSVVVNVCVVPPPDPPDPD

Organism: Noccaea caerulescens (NCBI:txid107243)

=== Feature glossary ===
Legend for the data blocks above and below:

— What the protein is —

The amino-acid sequence is the protein's primary structure: the linear order of residues from the N-terminus to the C-terminus, written in one-letter code. Everything else here — the 3D coordinates, the secondary structure, the domain annotations — is ultimately a consequence of this string.

Database cross-references. InterPro integrates a dozen domain/family signature databases into unified entries with residue-range hits. GO terms attach function/process/location labels with evidence codes. CATH codes position the fold in a four-level structural taxonomy. Organism is the NCBI-taxonomy species name.

— Where its atoms are —

The mmCIF block holds the 3D Cartesian coordinates of each backbone atom (N, Cα, C, O) in ångströms. mmCIF is the PDB's canonical archive format — a tagged-loop text representation of the atomic model.

The six renders are orthographic views along the three Cartesian axes in both directions. Representation (cartoon, sticks, or surface) and color scheme (sequence-rainbow or by-chain) vary across proteins so the training set covers all the common visualization conventions.

— Local backbone conformation —

Secondary structure is the local, repeating backbone conformation. DSSP classifies it into eight states by reading the hydrogen-bond network: three helix types (H, G, I), two β types (E, B), two non-regular types (T, S), and unstructured coil (-).

SS3 is a coarse helix/strand/coil call (letters a/b/c) made by the P-SEA algorithm from inter-Cα distances and dihedrals. It is less detailed than DSSP but needs only 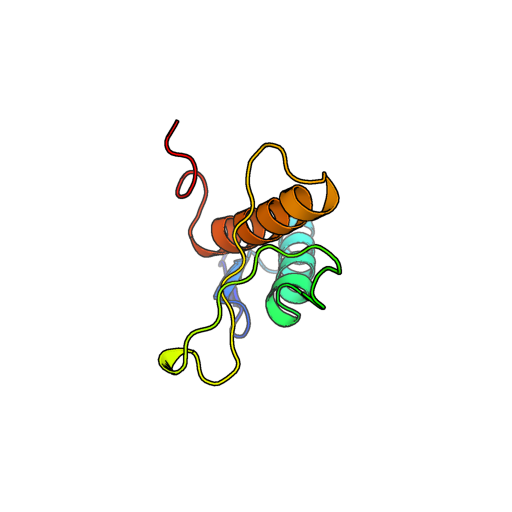Cα positions.

Backbone dihedral angles. Every residue except chain termini has a φ (preceding-C → N → Cα → C) and a ψ (N → Cα → C → next-N). They are reported in degrees following the IUPAC sign convention. Secondary structure is essentially a statement about which (φ, ψ) basin each residue occupies.

— Global shape and packing —

The geometric summary reports three shape descriptors. Rg (radius of gyration) measures how spread out the Cα atoms are about their centre of mass; compact globular proteins have small Rg, elongated or unfolded ones large. Cα contacts (<8 Å, |i−j|>4) count long-range residue pairs in spatial proximity — high for tightly packed folds, near zero for rods or random coil. The bounding-box extents give the protein's footprint along x, y, z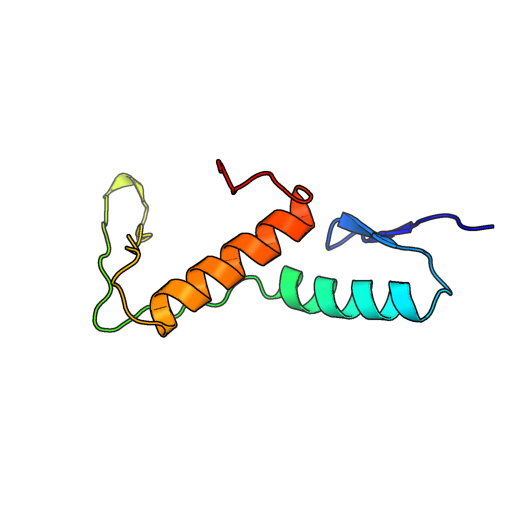 in Å.

Solvent accessibility: the surface area of each residue that a 1.4 Å water probe can touch, in Å². When only backbone atoms are present the absolute values are lower than full-atom SASA (side chains contribute most of the area) and are flagged as backbone-only.

Plot images: a contact map (which residues are close in 3D, as an N×N binary image), a Ramachandran scatter (backbone torsion angles, revealing secondary-structure composition at a glance), and — for AlphaFold structures — a PAE heatmap (pairwise prediction confidence).

— Structural neighborhood —

Foldseek's 3Di representation compresses backbone geometry into a per-residue letter drawn from a learned twenty-state alphabet. It captures the tertiary interaction pattern around each residue — which residues are packed against it in space, regardless of where they are in sequence.

Structural nearest neighbors (via Foldseek easy-search vs the PDB). Reported per hit: target PDB id, E-value, and alignment TM-score. A TM-score above ~0.5 is the conventional threshold for 'same fold'.

— Confidence and disorder —

pLDDT (predicted Local Distance Difference Test) is AlphaFold's per-residue confidence score, ranging from 0 to 100. Values above 90 indicate high confidence (typically well-packed cores); 70–90 is confident; 50–70 low confidence; below 50 usually means the region is disordered or the prediction is unreliable there. AlphaFold stores pLDDT in the mmCIF B-factor column.

For experimental (PDB) structures, the B-factor (temperature factor) quantifies the positional spread of each atom in the crystal — a combination of thermal vibration and static disorder — in units of Å². High B-factors mark flexible loops or poorly resolved regions; low B-factors mark the rigid, well-ordered core.

Predicted Aligned Error (PAE) is an AlphaFold confidence matrix: entry (i, j) is the expected error in the position of residue j, in ångströms, when the prediction is superimposed on the true structure at residue i. Low PAE within a block of residues means that block is internally rigid and well-predicted; high PAE between two blocks means their relative placement is uncertain even if each block individually is confident.